Protein AF-A0A956V629-F1 (afdb_monomer_lite)

Sequence (59 aa):
MRQEKVFVLRLWSDSESTEIWRASLEDIKSKELNYFASLEHFSSYLHTLAKVKLGSSKD

Foldseek 3Di:
DDDDWDKDKDWDADPVDNPFIWIKIATPVVRDIDTGRHVVRVVVVVVVVVVVVVVVPDD

Structure (mmCIF, N/CA/C/O backbone):
data_AF-A0A956V629-F1
#
_entry.id   AF-A0A956V629-F1
#
loop_
_atom_site.group_PDB
_atom_site.id
_atom_site.type_symbol
_atom_site.label_atom_id
_atom_site.label_alt_id
_atom_site.label_comp_id
_atom_site.label_asym_id
_atom_site.label_entity_id
_atom_site.label_seq_id
_atom_site.pdbx_PDB_ins_code
_atom_site.Cartn_x
_atom_site.Cartn_y
_atom_site.Cartn_z
_atom_site.occupancy
_atom_site.B_iso_or_equiv
_atom_site.auth_seq_id
_atom_site.auth_comp_id
_atom_site.auth_asym_id
_atom_site.auth_atom_id
_atom_site.pdbx_PDB_model_num
ATOM 1 N N . MET A 1 1 ? -9.837 -3.699 25.632 1.00 53.34 1 MET A N 1
ATOM 2 C CA . MET A 1 1 ? -10.231 -4.225 24.301 1.00 53.34 1 MET A CA 1
ATOM 3 C C . MET A 1 1 ? -9.113 -3.916 23.315 1.00 53.34 1 MET A C 1
ATOM 5 O O . MET A 1 1 ? -8.666 -2.776 23.283 1.00 53.34 1 MET A O 1
ATOM 9 N N . ARG A 1 2 ? -8.618 -4.902 22.556 1.00 65.81 2 ARG A N 1
ATOM 10 C CA . ARG A 1 2 ? -7.590 -4.676 21.525 1.00 65.81 2 ARG A CA 1
ATOM 11 C C . ARG A 1 2 ? -8.223 -3.897 20.370 1.00 65.8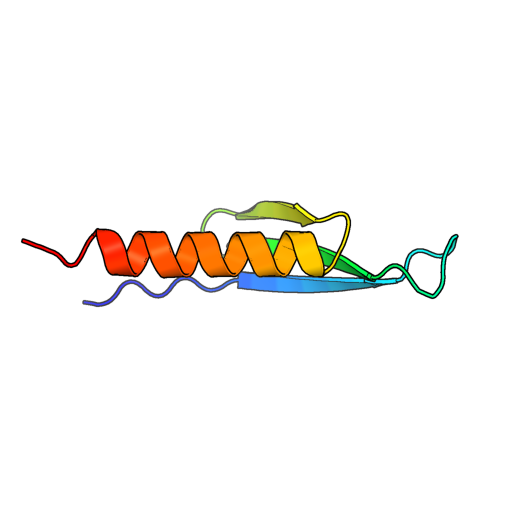1 2 ARG A C 1
ATOM 13 O O . ARG A 1 2 ? -9.239 -4.331 19.841 1.00 65.81 2 ARG A O 1
ATOM 20 N N . GLN A 1 3 ? -7.655 -2.754 19.991 1.00 69.12 3 GLN A N 1
ATOM 21 C CA . GLN A 1 3 ? -8.097 -2.055 18.785 1.00 69.12 3 GLN A CA 1
ATOM 22 C C . GLN A 1 3 ? -7.462 -2.712 17.559 1.00 69.12 3 GLN A C 1
ATOM 24 O O . GLN A 1 3 ? -6.246 -2.650 17.359 1.00 69.12 3 GLN A O 1
ATOM 29 N N . GLU A 1 4 ? -8.290 -3.358 16.745 1.00 80.62 4 GLU A N 1
ATOM 30 C CA . GLU A 1 4 ? -7.880 -3.886 15.449 1.00 80.62 4 GLU A CA 1
ATOM 31 C C . GLU A 1 4 ? -7.927 -2.773 14.392 1.00 80.62 4 GLU A C 1
ATOM 33 O O . GLU A 1 4 ? -8.904 -2.012 14.288 1.00 80.62 4 GLU A O 1
ATOM 38 N N . LYS A 1 5 ? -6.832 -2.662 13.632 1.00 83.94 5 LYS A N 1
ATOM 39 C CA . LYS A 1 5 ? -6.747 -1.841 12.423 1.00 83.94 5 LYS A CA 1
ATOM 40 C C . LYS A 1 5 ? -6.867 -2.762 11.218 1.00 83.94 5 LYS A C 1
ATOM 42 O O . LYS A 1 5 ? -6.196 -3.792 11.179 1.00 83.94 5 LYS A O 1
ATOM 47 N N . VAL A 1 6 ? -7.715 -2.382 10.270 1.00 91.25 6 VAL A N 1
ATOM 48 C CA . VAL A 1 6 ? -7.967 -3.135 9.040 1.00 91.25 6 VAL A CA 1
ATOM 49 C C . VAL A 1 6 ? -7.528 -2.268 7.874 1.00 91.25 6 VAL A C 1
ATOM 51 O O . VAL A 1 6 ? -7.862 -1.083 7.831 1.00 91.25 6 VAL A O 1
ATOM 54 N N . PHE A 1 7 ? -6.786 -2.865 6.949 1.00 93.44 7 PHE A N 1
ATOM 55 C CA . PHE A 1 7 ? -6.220 -2.169 5.805 1.00 93.44 7 PHE A CA 1
ATOM 56 C C . PHE A 1 7 ? -6.635 -2.837 4.496 1.00 93.44 7 PHE A C 1
ATOM 58 O O . PHE A 1 7 ? -6.839 -4.052 4.458 1.00 93.44 7 PHE A O 1
ATOM 65 N N . VAL A 1 8 ? -6.698 -2.053 3.422 1.00 96.56 8 VAL A N 1
ATOM 66 C CA . VAL A 1 8 ? -6.743 -2.556 2.045 1.00 96.56 8 VAL A CA 1
ATOM 67 C C . VAL A 1 8 ? -5.346 -2.431 1.452 1.00 96.56 8 VAL A C 1
ATOM 69 O O . VAL A 1 8 ? -4.813 -1.328 1.341 1.00 96.56 8 VAL A O 1
ATOM 72 N N . LEU A 1 9 ? -4.760 -3.565 1.071 1.00 96.44 9 LEU A N 1
ATOM 73 C CA . LEU A 1 9 ? -3.498 -3.624 0.337 1.00 96.44 9 LEU A CA 1
ATOM 74 C C . LEU A 1 9 ? -3.791 -3.730 -1.160 1.00 96.44 9 LEU A C 1
ATOM 76 O O . LEU A 1 9 ? -4.522 -4.626 -1.587 1.00 96.44 9 LEU A O 1
ATOM 80 N N . ARG A 1 10 ? -3.188 -2.852 -1.960 1.00 96.31 10 ARG A N 1
ATOM 81 C CA . ARG A 1 10 ? -3.149 -2.983 -3.421 1.00 96.31 10 ARG A CA 1
ATOM 82 C C . ARG A 1 10 ? -1.712 -3.161 -3.869 1.00 96.31 10 ARG A C 1
ATOM 84 O O . ARG A 1 10 ? -0.842 -2.410 -3.442 1.00 96.31 10 ARG A O 1
ATOM 91 N N . LEU A 1 11 ? -1.496 -4.138 -4.740 1.00 94.94 11 LEU A N 1
ATOM 92 C CA . LEU A 1 11 ? -0.219 -4.421 -5.384 1.00 94.94 11 LEU A CA 1
ATOM 93 C C . LEU A 1 11 ? -0.405 -4.289 -6.891 1.00 94.94 11 LEU A C 1
ATOM 95 O O . LEU A 1 11 ? -1.423 -4.739 -7.421 1.00 94.94 11 LEU A O 1
ATOM 99 N N . TRP A 1 12 ? 0.558 -3.682 -7.573 1.00 93.88 12 TRP A N 1
ATOM 100 C CA . TRP A 1 12 ? 0.566 -3.619 -9.032 1.00 93.88 12 TRP A CA 1
ATOM 101 C C . TRP A 1 12 ? 1.998 -3.573 -9.555 1.00 93.88 12 TRP A C 1
ATOM 103 O O . TRP A 1 12 ? 2.881 -3.010 -8.910 1.00 93.88 12 TRP A O 1
ATOM 113 N N . SER A 1 13 ? 2.232 -4.168 -10.720 1.00 91.12 13 SER A N 1
ATOM 114 C CA . SER A 1 13 ? 3.490 -4.021 -11.450 1.00 91.12 13 SER A CA 1
ATOM 115 C C . SER A 1 13 ? 3.456 -2.740 -12.277 1.00 91.12 13 SER A C 1
ATOM 117 O O . SER A 1 13 ? 2.417 -2.403 -12.854 1.00 91.12 13 SER A O 1
ATOM 119 N N . ASP A 1 14 ? 4.577 -2.031 -12.349 1.00 80.50 14 ASP A N 1
ATOM 120 C CA . ASP A 1 14 ? 4.714 -0.919 -13.286 1.00 80.50 14 ASP A CA 1
ATOM 121 C C . ASP A 1 14 ? 4.756 -1.446 -14.731 1.00 80.50 14 ASP A C 1
ATOM 123 O O . ASP A 1 14 ? 5.390 -2.462 -15.012 1.00 80.50 14 ASP A O 1
ATOM 127 N N . SER A 1 15 ? 4.082 -0.768 -15.660 1.00 75.75 15 SER A N 1
ATOM 128 C CA . SER A 1 15 ? 4.138 -1.118 -17.083 1.00 75.75 15 SER A CA 1
ATOM 129 C C . SER A 1 15 ? 5.517 -0.869 -17.694 1.00 75.75 15 SER A C 1
ATOM 131 O O . SER A 1 15 ? 5.850 -1.485 -18.703 1.00 75.75 15 SER A O 1
ATOM 133 N N . GLU A 1 16 ? 6.315 0.020 -17.096 1.00 75.00 16 GLU A N 1
ATOM 134 C CA . GLU A 1 16 ? 7.658 0.358 -17.587 1.00 75.00 16 GLU A CA 1
ATOM 135 C C . GLU A 1 16 ? 8.736 -0.637 -17.131 1.00 75.00 16 GLU A C 1
ATOM 137 O O . GLU A 1 16 ? 9.803 -0.717 -17.735 1.00 75.00 16 GLU A O 1
ATOM 142 N N . SER A 1 17 ? 8.462 -1.424 -16.087 1.00 70.00 17 SER A N 1
ATOM 143 C CA . SER A 1 17 ? 9.363 -2.467 -15.606 1.00 70.00 17 SER A CA 1
ATOM 144 C C . SER A 1 17 ? 8.571 -3.604 -14.977 1.00 70.00 17 SER A C 1
ATOM 146 O O . SER A 1 17 ? 8.013 -3.474 -13.887 1.00 70.00 17 SER A O 1
ATOM 148 N N . THR A 1 18 ? 8.582 -4.759 -15.644 1.00 68.50 18 THR A N 1
ATOM 149 C CA . THR A 1 18 ? 7.924 -5.993 -15.185 1.00 68.50 18 THR A CA 1
ATOM 150 C C . THR A 1 18 ? 8.480 -6.521 -13.862 1.00 68.50 18 THR A C 1
ATOM 152 O O . THR A 1 18 ? 7.868 -7.384 -13.238 1.00 68.50 18 THR A O 1
ATOM 155 N N . GLU A 1 19 ? 9.640 -6.019 -13.436 1.00 72.88 19 GLU A N 1
ATOM 156 C CA . GLU A 1 19 ? 10.314 -6.432 -12.206 1.00 72.88 19 GLU A CA 1
ATOM 157 C C . GLU A 1 19 ? 9.962 -5.538 -11.009 1.00 72.88 19 GLU A C 1
ATOM 159 O O . GLU A 1 19 ? 10.185 -5.929 -9.863 1.00 72.88 19 GLU A O 1
ATOM 164 N N . ILE A 1 20 ? 9.374 -4.358 -11.242 1.00 84.75 20 ILE A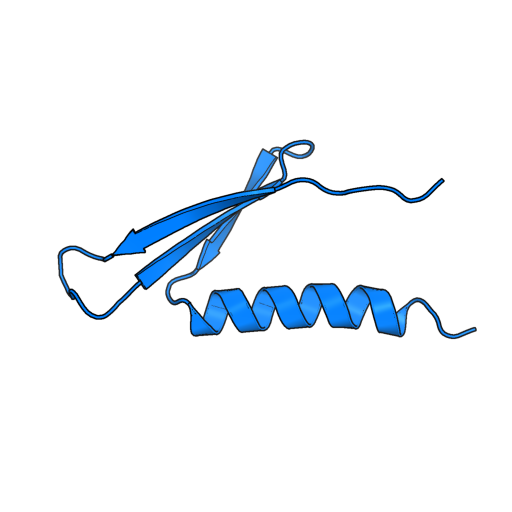 N 1
ATOM 165 C CA . ILE A 1 20 ? 9.076 -3.398 -10.177 1.00 84.75 20 ILE A CA 1
ATOM 166 C C . ILE A 1 20 ? 7.611 -3.524 -9.756 1.00 84.75 20 ILE A C 1
ATOM 168 O O . ILE A 1 20 ? 6.688 -3.071 -10.436 1.00 84.75 20 ILE A O 1
ATOM 172 N N . TRP A 1 21 ? 7.410 -4.107 -8.575 1.00 90.69 21 TRP A N 1
ATOM 173 C CA . TRP A 1 21 ? 6.123 -4.146 -7.888 1.00 90.69 21 TRP A CA 1
ATOM 174 C C . TRP A 1 21 ? 5.966 -2.951 -6.953 1.00 90.69 21 TRP A C 1
ATOM 176 O O . TRP A 1 21 ? 6.764 -2.741 -6.040 1.00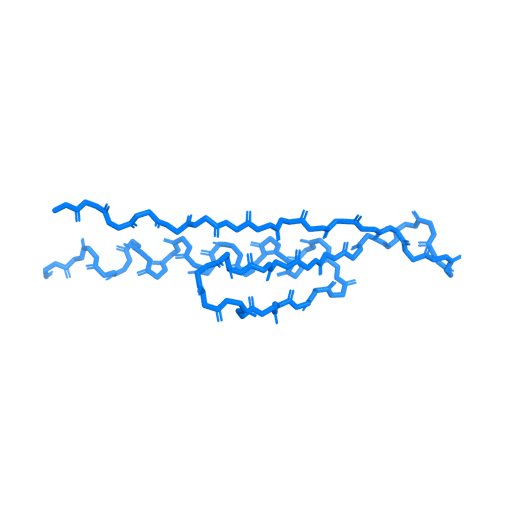 90.69 21 TRP A O 1
ATOM 186 N N . ARG A 1 22 ? 4.888 -2.201 -7.150 1.00 93.25 22 ARG A N 1
ATOM 187 C CA . ARG A 1 22 ? 4.462 -1.080 -6.315 1.00 93.25 22 ARG A CA 1
ATOM 188 C C . ARG A 1 22 ? 3.342 -1.529 -5.378 1.00 93.25 22 ARG A C 1
ATOM 190 O O . ARG A 1 22 ? 2.655 -2.523 -5.632 1.00 93.25 22 ARG A O 1
ATOM 197 N N . ALA A 1 23 ? 3.158 -0.789 -4.290 1.00 95.44 23 ALA A N 1
ATOM 198 C CA . ALA A 1 23 ? 2.117 -1.079 -3.313 1.00 95.44 23 ALA A CA 1
ATOM 199 C C . ALA A 1 23 ? 1.434 0.192 -2.801 1.00 95.44 23 ALA A C 1
ATOM 201 O O . ALA A 1 23 ? 2.034 1.266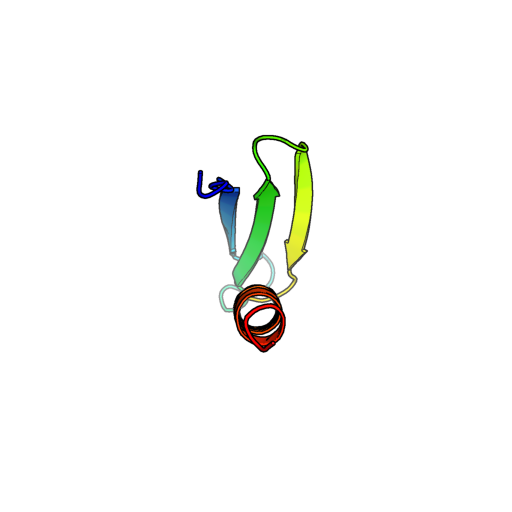 -2.749 1.00 95.44 23 ALA A O 1
ATOM 202 N N . SER A 1 24 ? 0.188 0.059 -2.360 1.00 96.69 24 SER A N 1
ATOM 203 C CA . SER A 1 24 ? -0.485 1.058 -1.537 1.00 96.69 24 SER A CA 1
ATOM 204 C C . SER A 1 24 ? -1.270 0.399 -0.411 1.00 96.69 24 SER A C 1
ATOM 206 O O . SER A 1 24 ? -1.752 -0.729 -0.542 1.00 96.69 24 SER A O 1
ATOM 208 N N . LEU A 1 25 ? -1.359 1.102 0.715 1.00 96.19 25 LEU A N 1
ATOM 209 C CA . LEU A 1 25 ? -2.025 0.642 1.926 1.00 96.19 25 LEU A CA 1
ATOM 210 C C . LEU A 1 25 ? -3.015 1.712 2.395 1.00 96.19 25 LEU A C 1
ATOM 212 O O . LEU A 1 25 ? -2.602 2.812 2.762 1.00 96.19 25 LEU A O 1
ATOM 216 N N . GLU A 1 26 ? -4.306 1.385 2.375 1.00 96.31 26 GLU A N 1
ATOM 217 C CA . GLU A 1 26 ? -5.389 2.250 2.864 1.00 96.31 26 GLU A CA 1
ATOM 218 C C . GLU A 1 26 ? -5.869 1.763 4.234 1.00 96.31 26 GLU A C 1
ATOM 220 O O . GLU A 1 26 ? -6.248 0.599 4.366 1.00 96.31 26 GLU A O 1
ATOM 225 N N . ASP A 1 27 ? -5.905 2.628 5.248 1.00 94.12 27 ASP A N 1
ATOM 226 C CA . ASP A 1 27 ? -6.628 2.346 6.496 1.00 94.12 27 ASP A CA 1
ATOM 227 C C . ASP A 1 27 ? -8.135 2.525 6.254 1.00 94.12 27 ASP A C 1
ATOM 229 O O . ASP A 1 27 ? -8.605 3.604 5.888 1.00 94.12 27 ASP A O 1
ATOM 233 N N . ILE A 1 28 ? -8.920 1.467 6.476 1.00 93.56 28 ILE A N 1
ATOM 234 C CA . ILE A 1 28 ? -10.359 1.478 6.170 1.00 93.56 28 ILE A CA 1
ATOM 235 C C . ILE A 1 28 ? -11.117 2.518 7.003 1.00 93.56 28 ILE A C 1
ATOM 237 O O . ILE A 1 28 ? -12.111 3.066 6.517 1.00 93.56 28 ILE A O 1
ATOM 241 N N . LYS A 1 29 ? -10.672 2.773 8.241 1.00 91.50 29 LYS A N 1
ATOM 242 C CA . LYS A 1 29 ? -11.347 3.670 9.186 1.00 91.50 29 LYS A CA 1
ATOM 243 C C . LYS A 1 29 ? -10.978 5.124 8.934 1.00 91.50 29 LYS A C 1
ATOM 245 O O . LYS A 1 29 ? -11.876 5.954 8.856 1.00 91.50 29 LYS A O 1
ATOM 250 N N . SER A 1 30 ? -9.684 5.433 8.837 1.00 93.69 30 SER A N 1
ATOM 251 C CA . SER A 1 30 ? -9.231 6.821 8.658 1.00 93.69 30 SER A CA 1
ATOM 252 C C . SER A 1 30 ? -9.237 7.276 7.203 1.00 93.69 30 SER A C 1
ATOM 254 O O . SER A 1 30 ? -9.169 8.477 6.960 1.00 93.69 30 SER A O 1
ATOM 256 N N . LYS A 1 31 ? -9.312 6.340 6.246 1.00 93.94 31 LYS A N 1
ATOM 257 C CA . LYS A 1 31 ? -9.131 6.599 4.809 1.00 93.94 31 LYS A CA 1
ATOM 258 C C . LYS A 1 31 ? -7.753 7.154 4.449 1.00 93.94 31 LYS A C 1
ATOM 260 O O . LYS A 1 31 ? -7.558 7.664 3.351 1.00 93.94 31 LYS A O 1
ATOM 265 N N . GLU A 1 32 ? -6.787 7.032 5.356 1.00 95.12 32 GLU A N 1
ATOM 266 C CA . GLU A 1 32 ? -5.400 7.400 5.098 1.00 95.12 32 GLU A CA 1
ATOM 267 C C . GLU A 1 32 ? -4.774 6.410 4.114 1.00 95.12 32 GLU A C 1
ATOM 269 O O . GLU A 1 32 ? -4.886 5.196 4.296 1.00 95.12 32 GLU A O 1
ATOM 274 N N . LEU A 1 33 ? -4.101 6.936 3.091 1.00 95.50 33 LEU A N 1
ATOM 275 C CA . LEU A 1 33 ? -3.519 6.156 2.009 1.00 95.50 33 LEU A CA 1
ATOM 276 C C . LEU A 1 33 ? -2.012 6.386 1.925 1.00 95.50 33 LEU A C 1
ATOM 278 O O . LEU A 1 33 ? -1.552 7.511 1.736 1.00 95.50 33 LEU A O 1
ATOM 282 N N . ASN A 1 34 ? -1.254 5.299 2.026 1.00 94.94 34 ASN A N 1
ATOM 283 C CA . ASN A 1 34 ? 0.200 5.294 1.920 1.00 94.94 34 ASN A CA 1
ATOM 284 C C . ASN A 1 34 ? 0.622 4.610 0.616 1.00 94.94 34 ASN A C 1
ATOM 286 O O . ASN A 1 34 ? 0.110 3.539 0.292 1.00 94.94 34 ASN A O 1
ATOM 290 N N . TYR A 1 35 ? 1.561 5.212 -0.116 1.00 96.19 35 TYR A N 1
ATOM 291 C CA . TYR A 1 35 ? 2.071 4.697 -1.390 1.00 96.19 35 TYR A CA 1
ATOM 292 C C . TYR A 1 35 ? 3.537 4.286 -1.269 1.00 96.19 35 TYR A C 1
ATOM 294 O O . TYR A 1 35 ? 4.337 4.978 -0.643 1.00 96.19 35 TYR A O 1
ATOM 302 N N . PHE A 1 36 ? 3.896 3.185 -1.923 1.00 94.62 36 PHE A N 1
ATOM 303 C CA . PHE A 1 36 ? 5.233 2.608 -1.887 1.00 94.62 36 PHE A CA 1
ATOM 304 C C . PHE A 1 36 ? 5.726 2.335 -3.306 1.00 94.62 36 PHE A C 1
ATOM 306 O O . PHE A 1 36 ? 5.067 1.658 -4.098 1.00 94.62 36 PHE A O 1
ATOM 313 N N . ALA A 1 37 ? 6.912 2.862 -3.615 1.00 91.31 37 ALA A N 1
ATOM 314 C CA . ALA A 1 37 ? 7.541 2.704 -4.923 1.00 91.31 37 ALA A CA 1
ATOM 315 C C . ALA A 1 37 ? 8.106 1.293 -5.165 1.00 91.31 37 ALA A C 1
ATOM 317 O O . ALA A 1 37 ? 8.356 0.946 -6.313 1.00 91.31 37 ALA A O 1
ATOM 318 N N . SER A 1 38 ? 8.303 0.497 -4.107 1.00 92.31 38 SER A N 1
ATOM 319 C CA . SER A 1 38 ? 8.746 -0.896 -4.197 1.00 92.31 38 SER A CA 1
ATOM 320 C C . SER A 1 38 ? 8.223 -1.738 -3.025 1.00 92.31 38 SER A C 1
ATOM 322 O O . SER A 1 38 ? 7.805 -1.192 -1.993 1.00 92.31 38 SER A O 1
ATOM 324 N N . LEU A 1 39 ? 8.281 -3.068 -3.155 1.00 92.12 39 LEU A N 1
ATOM 325 C CA . LEU A 1 39 ? 7.928 -3.994 -2.073 1.00 92.12 39 LEU A CA 1
ATOM 326 C C . LEU A 1 39 ? 8.915 -3.941 -0.898 1.00 92.12 39 LEU A C 1
ATOM 328 O O . LEU A 1 39 ? 8.494 -4.128 0.244 1.00 92.12 39 LEU A O 1
ATOM 332 N N . GLU A 1 40 ? 10.194 -3.632 -1.129 1.00 93.12 40 GLU A N 1
ATOM 333 C CA . GLU A 1 40 ? 11.179 -3.463 -0.050 1.00 93.12 40 GLU A CA 1
ATOM 334 C C . GLU A 1 40 ? 10.819 -2.276 0.852 1.00 93.12 40 GLU A C 1
ATOM 336 O O . GLU A 1 40 ? 10.863 -2.388 2.084 1.00 93.12 40 GLU A O 1
ATOM 341 N N . HIS A 1 41 ? 10.407 -1.151 0.256 1.00 92.56 41 HIS A N 1
ATOM 342 C CA . HIS A 1 41 ? 9.950 0.018 1.010 1.00 92.56 41 HIS A CA 1
ATOM 343 C C . HIS A 1 41 ? 8.672 -0.282 1.801 1.00 92.56 41 HIS A C 1
ATOM 345 O O . HIS A 1 41 ? 8.579 0.072 2.979 1.00 92.56 41 HIS A O 1
ATOM 351 N N . PHE A 1 42 ? 7.715 -0.986 1.189 1.00 94.12 42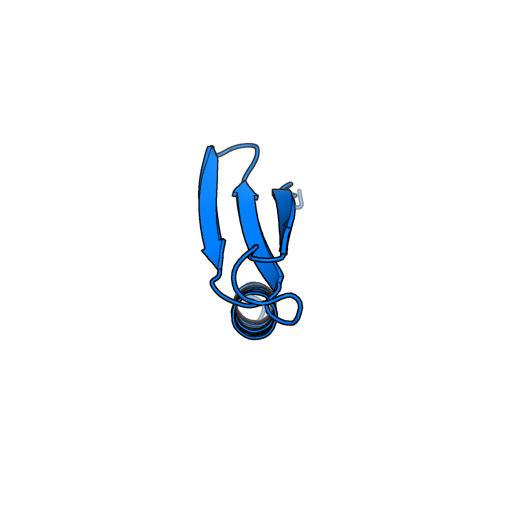 PHE A N 1
ATOM 352 C CA . PHE A 1 42 ? 6.498 -1.430 1.871 1.00 94.12 42 PHE A CA 1
ATOM 353 C C . PHE A 1 42 ? 6.803 -2.355 3.061 1.00 94.12 42 PHE A C 1
ATOM 355 O O . PHE A 1 42 ? 6.316 -2.129 4.170 1.00 94.12 42 PHE A O 1
ATOM 362 N N . SER A 1 43 ? 7.659 -3.359 2.865 1.00 93.00 43 SER A N 1
ATOM 363 C CA . SER A 1 43 ? 8.070 -4.289 3.923 1.00 93.00 43 SER A CA 1
ATOM 364 C C . SER A 1 43 ? 8.750 -3.559 5.090 1.00 93.00 43 SER A C 1
ATOM 366 O O . SER A 1 43 ? 8.402 -3.758 6.257 1.00 93.00 43 SER A O 1
ATOM 368 N N . SER A 1 44 ? 9.653 -2.623 4.785 1.00 93.25 44 SER A N 1
ATOM 369 C CA . SER A 1 44 ? 10.338 -1.799 5.791 1.00 93.25 44 SER A CA 1
ATOM 370 C C . SER A 1 44 ? 9.359 -0.962 6.627 1.00 93.25 44 SER A C 1
ATOM 372 O O . SER A 1 44 ? 9.506 -0.851 7.851 1.00 93.25 44 SER A O 1
ATOM 374 N N . TYR A 1 45 ? 8.315 -0.420 5.996 1.00 91.62 45 TYR A N 1
ATOM 375 C CA . TYR A 1 45 ? 7.239 0.291 6.686 1.00 91.62 45 TYR A CA 1
ATOM 376 C C . TYR A 1 45 ? 6.450 -0.630 7.632 1.00 91.62 45 TYR A C 1
ATOM 378 O O . TYR A 1 45 ? 6.262 -0.289 8.803 1.00 91.62 45 TYR A O 1
ATOM 386 N N . LEU A 1 46 ? 6.061 -1.831 7.183 1.00 89.88 46 LEU A N 1
ATOM 387 C CA . LEU A 1 46 ? 5.369 -2.807 8.036 1.00 89.88 46 LEU A CA 1
ATOM 388 C C . LEU A 1 46 ? 6.209 -3.213 9.254 1.00 89.88 46 LEU A C 1
ATOM 390 O O . LEU A 1 46 ? 5.691 -3.281 10.372 1.00 89.88 46 LEU A O 1
ATOM 394 N N . HIS A 1 47 ? 7.512 -3.430 9.064 1.00 88.31 47 HIS A N 1
ATOM 395 C CA . HIS A 1 47 ? 8.428 -3.711 10.169 1.00 88.31 47 HIS A CA 1
ATOM 396 C C . HIS A 1 47 ? 8.517 -2.548 11.158 1.00 88.31 47 HIS A C 1
ATOM 398 O O . HIS A 1 47 ? 8.597 -2.781 12.365 1.00 88.31 47 HIS A O 1
ATOM 404 N N . THR A 1 48 ? 8.460 -1.305 10.677 1.00 87.12 48 THR A N 1
ATOM 405 C CA . THR A 1 48 ? 8.428 -0.116 11.538 1.00 87.12 48 THR A CA 1
ATOM 406 C C . THR A 1 48 ? 7.149 -0.084 12.371 1.00 87.12 48 THR A C 1
ATOM 408 O O . THR A 1 48 ? 7.224 0.043 13.592 1.00 87.12 48 THR A O 1
ATOM 411 N N . LEU A 1 49 ? 5.982 -0.310 11.759 1.00 81.19 49 LEU A N 1
ATOM 412 C CA . LEU A 1 49 ? 4.710 -0.395 12.487 1.00 81.19 49 LEU A CA 1
ATOM 413 C C . LEU A 1 49 ? 4.707 -1.515 13.540 1.00 81.19 49 LEU A C 1
ATOM 415 O O . LEU A 1 49 ? 4.201 -1.329 14.650 1.00 81.19 49 LEU A O 1
ATOM 419 N N . ALA A 1 50 ? 5.291 -2.670 13.212 1.00 77.25 50 ALA A N 1
ATOM 420 C CA . ALA A 1 50 ? 5.417 -3.790 14.139 1.00 77.25 50 ALA A CA 1
ATOM 421 C C . ALA A 1 50 ? 6.354 -3.462 15.315 1.00 77.25 50 ALA A C 1
ATOM 423 O O . ALA A 1 50 ? 6.023 -3.753 16.464 1.00 77.25 50 ALA A O 1
ATOM 424 N N . LYS A 1 51 ? 7.492 -2.807 15.050 1.00 72.62 51 LYS A N 1
ATOM 425 C CA . LYS A 1 51 ? 8.447 -2.378 16.084 1.00 72.62 51 LYS A CA 1
ATOM 426 C C . LYS A 1 51 ? 7.877 -1.293 16.993 1.00 72.62 51 LYS A C 1
ATOM 428 O O . LYS A 1 51 ? 8.064 -1.385 18.201 1.00 72.62 51 LYS A O 1
ATOM 433 N N . VAL A 1 52 ? 7.135 -0.321 16.457 1.00 61.25 52 VAL A N 1
ATOM 434 C CA . VAL A 1 52 ? 6.463 0.715 17.266 1.00 61.25 52 VAL A CA 1
ATOM 435 C C . VAL A 1 52 ? 5.480 0.080 18.255 1.00 61.25 52 VAL A C 1
ATOM 437 O O . VAL A 1 52 ? 5.427 0.503 19.409 1.00 61.25 52 VAL A O 1
ATOM 440 N N . LYS A 1 53 ? 4.776 -0.990 17.860 1.00 56.88 53 LYS A N 1
ATOM 441 C CA . LYS A 1 53 ? 3.906 -1.762 18.768 1.00 56.88 53 LYS A CA 1
ATOM 442 C C . LYS A 1 53 ? 4.657 -2.563 19.837 1.00 56.88 53 LYS A C 1
ATOM 444 O O . LYS A 1 53 ? 4.094 -2.803 20.896 1.00 56.88 53 LYS A O 1
ATOM 449 N N . LEU A 1 54 ? 5.893 -2.988 19.574 1.00 53.06 54 LEU A N 1
ATOM 450 C CA . LEU A 1 54 ? 6.705 -3.747 20.535 1.00 53.06 54 LEU A CA 1
ATOM 451 C C . LEU A 1 54 ? 7.496 -2.835 21.488 1.00 53.06 54 LEU A C 1
ATOM 453 O O . LEU A 1 54 ? 7.715 -3.202 22.637 1.00 53.06 54 LEU A O 1
ATOM 457 N N . GLY A 1 55 ? 7.890 -1.637 21.044 1.00 47.19 55 GLY A N 1
ATOM 458 C CA . GLY A 1 55 ? 8.588 -0.644 21.869 1.00 47.19 55 GLY A CA 1
ATOM 459 C C . GLY A 1 55 ? 7.686 0.118 22.844 1.00 47.19 55 GLY A C 1
ATOM 460 O O . GLY A 1 55 ? 8.176 0.631 23.838 1.00 47.19 55 GLY A O 1
ATOM 461 N N . SER A 1 56 ? 6.373 0.146 22.599 1.00 51.19 56 SER A N 1
ATOM 462 C CA . SER A 1 56 ? 5.367 0.701 23.522 1.00 51.19 56 SER A CA 1
ATOM 463 C C . SER A 1 56 ? 4.838 -0.326 24.536 1.00 51.19 56 SER A C 1
ATOM 465 O O . SER A 1 56 ? 3.910 -0.039 25.283 1.00 51.19 56 SER A O 1
ATOM 467 N N . SER A 1 57 ? 5.445 -1.518 24.576 1.00 48.03 57 SER A N 1
ATOM 468 C CA . SER A 1 57 ? 5.161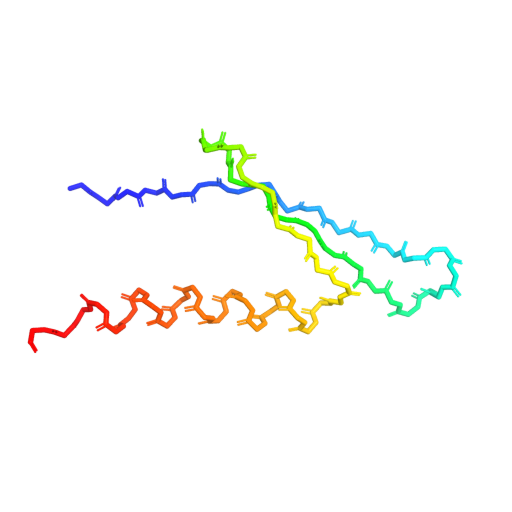 -2.591 25.535 1.00 48.03 57 SER A CA 1
ATOM 469 C C . SER A 1 57 ? 6.362 -2.863 26.451 1.00 48.03 57 SER A C 1
ATOM 471 O O . SER A 1 57 ? 6.658 -4.017 26.768 1.00 48.03 57 SER A O 1
ATOM 473 N N . LYS A 1 58 ? 7.081 -1.810 26.842 1.00 44.09 58 LYS A N 1
ATOM 474 C CA . LYS A 1 58 ? 8.008 -1.842 27.972 1.00 44.09 58 LYS A CA 1
ATOM 475 C C . LYS A 1 58 ? 7.628 -0.717 28.926 1.00 44.09 58 LYS A C 1
ATOM 477 O O . LYS A 1 58 ? 7.718 0.449 28.546 1.00 44.09 58 LYS A O 1
ATOM 482 N N . ASP A 1 59 ? 7.143 -1.134 30.092 1.00 41.09 59 ASP A N 1
ATOM 483 C CA . ASP A 1 59 ? 7.181 -0.374 31.342 1.00 41.09 59 ASP A CA 1
ATOM 484 C C . ASP A 1 59 ? 8.584 0.199 31.613 1.00 41.09 59 ASP A C 1
ATOM 486 O O . ASP A 1 59 ? 9.582 -0.457 31.212 1.00 41.09 59 ASP A O 1
#

pLDDT: mean 82.69, std 15.99, range [41.09, 96.69]

Secondary structure (DSSP, 8-state):
------EEEEEEEETTEEEEEEEEEEETTT--EEEESSHHHHHHHHHHHHHHHHHTS--

Radius of gyration: 14.09 Å; chains: 1; bounding box: 22×14×49 Å